Protein AF-A0A1Y1M2R7-F1 (afdb_monomer_lite)

Structure (mmCIF, N/CA/C/O backbone):
data_AF-A0A1Y1M2R7-F1
#
_entry.id   AF-A0A1Y1M2R7-F1
#
loop_
_atom_site.group_PDB
_atom_site.id
_atom_site.type_symbol
_atom_site.label_atom_id
_atom_site.label_alt_id
_atom_site.label_comp_id
_atom_site.label_asym_id
_atom_site.label_entity_id
_atom_site.label_seq_id
_atom_site.pdbx_PDB_ins_code
_atom_site.Cartn_x
_atom_site.Cartn_y
_atom_site.Cartn_z
_atom_site.occupancy
_atom_site.B_iso_or_equiv
_atom_site.auth_seq_id
_atom_site.auth_comp_id
_atom_site.auth_asym_id
_atom_site.auth_atom_id
_atom_site.pdbx_PDB_model_num
ATOM 1 N N . PRO A 1 1 ? 30.839 -2.757 9.873 1.00 37.31 1 PRO A N 1
ATOM 2 C CA . PRO A 1 1 ? 29.621 -3.384 10.440 1.00 37.31 1 PRO A CA 1
ATOM 3 C C . PRO A 1 1 ? 28.365 -2.919 9.684 1.00 37.31 1 PRO A C 1
ATOM 5 O O . PRO A 1 1 ? 27.878 -1.812 9.896 1.00 37.31 1 PRO A O 1
ATOM 8 N N . VAL A 1 2 ? 27.902 -3.741 8.740 1.00 35.38 2 VAL A N 1
ATOM 9 C CA . VAL A 1 2 ? 26.709 -3.490 7.916 1.00 35.38 2 VAL A CA 1
ATOM 10 C C . VAL A 1 2 ? 25.474 -3.783 8.769 1.00 35.38 2 VAL A C 1
ATOM 12 O O . VAL A 1 2 ? 25.338 -4.891 9.281 1.00 35.38 2 VAL A O 1
ATOM 15 N N . LYS A 1 3 ? 24.606 -2.785 8.984 1.00 36.66 3 LYS A N 1
ATOM 16 C CA . LYS A 1 3 ? 23.356 -2.976 9.729 1.00 36.66 3 LYS A CA 1
ATOM 17 C C . LYS A 1 3 ? 22.339 -3.686 8.839 1.00 36.66 3 LYS A C 1
ATOM 19 O O . LYS A 1 3 ? 21.939 -3.188 7.793 1.00 36.66 3 LYS A O 1
ATOM 24 N N . THR A 1 4 ? 21.997 -4.874 9.306 1.00 40.94 4 THR A N 1
ATOM 25 C CA . THR A 1 4 ? 21.053 -5.868 8.811 1.00 40.94 4 THR A CA 1
ATOM 26 C C . THR A 1 4 ? 19.686 -5.259 8.501 1.00 40.94 4 THR A C 1
ATOM 28 O O . THR A 1 4 ? 19.193 -4.418 9.253 1.00 40.94 4 THR A O 1
ATOM 31 N N . GLY A 1 5 ? 19.082 -5.696 7.392 1.00 35.56 5 GLY A N 1
ATOM 32 C CA . GLY A 1 5 ? 17.738 -5.302 6.975 1.00 35.56 5 GLY A CA 1
ATOM 33 C C . GLY A 1 5 ? 16.697 -5.548 8.066 1.00 35.56 5 GLY A C 1
ATOM 34 O O . GLY A 1 5 ? 16.829 -6.477 8.863 1.00 35.56 5 GLY A O 1
ATOM 35 N N . ALA A 1 6 ? 15.676 -4.691 8.100 1.00 33.91 6 ALA A N 1
ATOM 36 C CA . ALA A 1 6 ? 14.569 -4.788 9.039 1.00 33.91 6 ALA A CA 1
ATOM 37 C C . ALA A 1 6 ? 13.931 -6.184 8.961 1.00 33.91 6 ALA A C 1
ATOM 39 O O . ALA A 1 6 ? 13.243 -6.527 8.000 1.00 33.91 6 ALA A O 1
ATOM 40 N N . THR A 1 7 ? 14.176 -7.005 9.978 1.00 33.97 7 THR A N 1
ATOM 41 C CA . THR A 1 7 ? 13.476 -8.266 10.181 1.00 33.97 7 THR A CA 1
ATOM 42 C C . THR A 1 7 ? 12.056 -7.935 10.610 1.00 33.97 7 THR A C 1
ATOM 44 O O . THR A 1 7 ? 11.811 -7.525 11.743 1.00 33.97 7 THR A O 1
ATOM 47 N N . PHE A 1 8 ? 11.104 -8.089 9.689 1.00 36.81 8 PHE A N 1
ATOM 48 C CA . PHE A 1 8 ? 9.685 -8.045 10.021 1.00 36.81 8 PHE A CA 1
ATOM 49 C C . PHE A 1 8 ? 9.417 -9.094 11.104 1.00 36.81 8 PHE A C 1
ATOM 51 O O . PHE A 1 8 ? 9.568 -10.296 10.871 1.00 36.81 8 PHE A O 1
ATOM 58 N N . ALA A 1 9 ? 9.066 -8.642 12.310 1.00 39.78 9 ALA A N 1
ATOM 59 C CA . ALA A 1 9 ? 8.653 -9.530 13.383 1.00 39.78 9 ALA A CA 1
ATOM 60 C C . ALA A 1 9 ? 7.497 -10.399 12.870 1.00 39.78 9 ALA A C 1
ATOM 62 O O . ALA A 1 9 ? 6.530 -9.889 12.304 1.00 39.78 9 ALA A O 1
ATOM 63 N N . ARG A 1 10 ? 7.634 -11.722 13.016 1.00 41.28 10 ARG A N 1
ATOM 64 C CA . ARG A 1 10 ? 6.680 -12.732 12.541 1.00 41.28 10 ARG A CA 1
ATOM 65 C C . ARG A 1 10 ? 5.306 -12.422 13.150 1.00 41.28 10 ARG A C 1
ATOM 67 O O . ARG A 1 10 ? 5.077 -12.694 14.326 1.00 41.28 10 ARG A O 1
ATOM 74 N N . SER A 1 11 ? 4.434 -11.768 12.380 1.00 40.84 11 SER A N 1
ATOM 75 C CA . SER A 1 11 ? 3.177 -11.242 12.911 1.00 40.84 11 SER A CA 1
ATOM 76 C C . SER A 1 11 ? 2.285 -12.382 13.405 1.00 40.84 11 SER A C 1
ATOM 78 O O . SER A 1 11 ? 2.115 -13.403 12.733 1.00 40.84 11 SER A O 1
ATOM 80 N N . LYS A 1 12 ? 1.686 -12.197 14.587 1.00 42.06 12 LYS A N 1
ATOM 81 C CA . LYS A 1 12 ? 0.702 -13.121 15.181 1.00 42.06 12 LYS A CA 1
ATOM 82 C C . LYS A 1 12 ? -0.609 -13.191 14.380 1.00 42.06 12 LYS A C 1
ATOM 84 O O . LYS A 1 12 ? -1.509 -13.931 14.758 1.00 42.06 12 LYS A O 1
ATOM 89 N N . THR A 1 13 ? -0.708 -12.466 13.264 1.00 42.31 13 THR A N 1
ATOM 90 C CA . THR A 1 13 ? -1.740 -12.647 12.232 1.00 42.31 13 THR A CA 1
ATOM 91 C C . THR A 1 13 ? -1.501 -13.867 11.341 1.00 42.31 13 THR A C 1
ATOM 93 O O . THR A 1 13 ? -2.308 -14.146 10.457 1.00 42.31 13 THR A O 1
ATOM 96 N N . SER A 1 14 ? -0.434 -14.637 11.587 1.00 43.62 14 SER A N 1
ATOM 97 C CA . SER A 1 14 ? -0.308 -16.008 11.098 1.00 43.62 14 SER A CA 1
ATOM 98 C C . SER A 1 14 ? -1.543 -16.812 11.514 1.00 43.62 14 SER A C 1
ATOM 100 O O . SER A 1 14 ? -1.664 -17.215 12.670 1.00 43.62 14 SER A O 1
ATOM 102 N N . LEU A 1 15 ? -2.447 -17.051 10.562 1.00 45.09 15 LEU A N 1
ATOM 103 C CA . LEU A 1 15 ? -3.677 -17.833 10.735 1.00 45.09 15 LEU A CA 1
ATOM 104 C C . LEU A 1 15 ? -3.435 -19.196 11.410 1.00 45.09 15 LEU A C 1
ATOM 106 O O . LEU A 1 15 ? -4.308 -19.675 12.127 1.00 45.09 15 LEU A O 1
ATOM 110 N N . ASP A 1 16 ? -2.230 -19.756 11.258 1.00 42.91 16 ASP A N 1
ATOM 111 C CA . ASP A 1 16 ? -1.777 -20.990 11.911 1.00 42.91 16 ASP A CA 1
ATOM 112 C C . ASP A 1 16 ? -1.808 -20.934 13.458 1.00 42.91 16 ASP A C 1
ATOM 114 O O . ASP A 1 16 ? -1.710 -21.970 14.108 1.00 42.91 16 ASP A O 1
ATOM 118 N N . MET A 1 17 ? -1.933 -19.751 14.078 1.00 44.12 17 MET A N 1
ATOM 119 C CA . MET A 1 17 ? -1.880 -19.589 15.542 1.00 44.12 17 MET A CA 1
ATOM 120 C C . MET A 1 17 ? -3.237 -19.656 16.257 1.00 44.12 17 MET A C 1
ATOM 122 O O . MET A 1 17 ? -3.273 -19.586 17.486 1.00 44.12 17 MET A O 1
ATOM 126 N N . ARG A 1 18 ? -4.363 -19.794 15.543 1.00 50.75 18 ARG A N 1
ATOM 127 C CA . ARG A 1 18 ? -5.661 -20.031 16.199 1.00 50.75 18 ARG A CA 1
ATOM 128 C C . ARG A 1 18 ? -5.840 -21.521 16.488 1.00 50.75 18 ARG A C 1
ATOM 130 O O . ARG A 1 18 ? -5.720 -22.349 15.590 1.00 50.75 18 ARG A O 1
ATOM 137 N N . ALA A 1 19 ? -6.178 -21.860 17.732 1.00 41.22 19 ALA A N 1
ATOM 138 C CA . ALA A 1 19 ? -6.569 -23.218 18.098 1.00 41.22 19 ALA A CA 1
ATOM 139 C C . ALA A 1 19 ? -7.766 -23.655 17.226 1.00 41.22 19 ALA A C 1
ATOM 141 O O . ALA A 1 19 ? -8.821 -23.025 17.268 1.00 41.22 19 ALA A O 1
ATOM 142 N N . GLY A 1 20 ? -7.568 -24.678 16.386 1.00 52.12 20 GLY A N 1
ATOM 143 C CA . GLY A 1 20 ? -8.558 -25.152 15.407 1.00 52.12 20 GLY A CA 1
ATOM 144 C C . GLY A 1 20 ? -8.428 -24.578 13.986 1.00 52.12 20 GLY A C 1
ATOM 145 O O . GLY A 1 20 ? -9.278 -24.864 13.143 1.00 52.12 20 GLY A O 1
ATOM 146 N N . ALA A 1 21 ? -7.392 -23.786 13.686 1.00 53.47 21 ALA A N 1
ATOM 147 C CA . ALA A 1 21 ? -7.145 -23.298 12.332 1.00 53.47 21 ALA A CA 1
ATOM 148 C C . ALA A 1 21 ? -6.796 -24.454 11.378 1.00 53.47 21 ALA A C 1
ATOM 150 O O . ALA A 1 21 ? -5.899 -25.254 11.645 1.00 53.47 21 ALA A O 1
ATOM 151 N N . LYS A 1 22 ? -7.513 -24.541 10.250 1.00 57.44 22 LYS A N 1
ATOM 152 C CA . LYS A 1 22 ? -7.185 -25.471 9.159 1.00 57.44 22 LYS A CA 1
ATOM 153 C C . LYS A 1 22 ? -5.766 -25.170 8.667 1.00 57.44 22 LYS A C 1
ATOM 155 O O . LYS A 1 22 ? -5.457 -24.006 8.432 1.00 57.44 22 LYS A O 1
ATOM 160 N N . ILE A 1 23 ? -4.943 -26.207 8.494 1.00 63.50 23 ILE A N 1
ATOM 161 C CA . ILE A 1 23 ? -3.578 -26.093 7.956 1.00 63.50 23 ILE A CA 1
ATOM 162 C C . ILE A 1 23 ? -3.636 -25.324 6.635 1.00 63.50 23 ILE A C 1
ATOM 164 O O . ILE A 1 23 ? -4.306 -25.753 5.693 1.00 63.50 23 ILE A O 1
ATOM 168 N N . ILE A 1 24 ? -2.945 -24.189 6.565 1.00 65.12 24 ILE A N 1
ATOM 169 C CA . ILE A 1 24 ? -2.871 -23.406 5.337 1.00 65.12 24 ILE A CA 1
ATOM 170 C C . ILE A 1 24 ? -1.719 -23.947 4.514 1.00 65.12 24 ILE A C 1
ATOM 172 O O . ILE A 1 24 ? -0.554 -23.829 4.891 1.00 65.12 24 ILE A O 1
ATOM 176 N N . LEU A 1 25 ? -2.063 -24.551 3.380 1.00 68.56 25 LEU A N 1
ATOM 177 C CA . LEU A 1 25 ? -1.091 -24.977 2.383 1.00 68.56 25 LEU A CA 1
ATOM 178 C C . LEU A 1 25 ? -0.264 -23.763 1.945 1.00 68.56 25 LEU A C 1
ATOM 180 O O . LEU A 1 25 ? -0.807 -22.675 1.769 1.00 68.56 25 LEU A O 1
ATOM 184 N N . ARG A 1 26 ? 1.044 -23.936 1.767 1.00 74.31 26 ARG A N 1
ATOM 185 C CA . ARG A 1 26 ? 1.977 -22.886 1.333 1.00 74.31 26 ARG A CA 1
ATOM 186 C C . ARG A 1 26 ? 2.685 -23.329 0.055 1.00 74.31 26 ARG A C 1
ATOM 188 O O . ARG A 1 26 ? 2.841 -24.529 -0.158 1.00 74.31 26 ARG A O 1
ATOM 195 N N . ASN A 1 27 ? 3.078 -22.382 -0.792 1.00 73.81 27 ASN A N 1
ATOM 196 C CA . ASN A 1 27 ? 3.932 -22.657 -1.947 1.00 73.81 27 ASN A CA 1
ATOM 197 C C . ASN A 1 27 ? 5.405 -22.841 -1.513 1.00 73.81 27 ASN A C 1
ATOM 199 O O . ASN A 1 27 ? 5.729 -22.712 -0.331 1.00 73.81 27 ASN A O 1
ATOM 203 N N . GLU A 1 28 ? 6.294 -23.129 -2.467 1.00 73.75 28 GLU A N 1
ATOM 204 C CA . GLU A 1 28 ? 7.736 -23.324 -2.223 1.00 73.75 28 GLU A CA 1
ATOM 205 C C . GLU A 1 28 ? 8.416 -22.092 -1.597 1.00 73.75 28 GLU A C 1
ATOM 207 O O . GLU A 1 28 ? 9.341 -22.234 -0.801 1.00 73.75 28 GLU A O 1
ATOM 212 N N . ASP A 1 29 ? 7.888 -20.891 -1.852 1.00 65.00 29 ASP A N 1
ATOM 213 C CA . ASP A 1 29 ? 8.349 -19.630 -1.254 1.00 65.00 29 ASP A CA 1
ATOM 214 C C . ASP A 1 29 ? 7.793 -19.387 0.167 1.00 65.00 29 ASP A C 1
ATOM 216 O O . ASP A 1 29 ? 8.005 -18.331 0.766 1.00 65.00 29 ASP A O 1
ATOM 220 N N . GLY A 1 30 ? 7.022 -20.332 0.719 1.00 64.44 30 GLY A N 1
ATOM 221 C CA . GLY A 1 30 ? 6.378 -20.215 2.029 1.00 64.44 30 GLY A CA 1
ATOM 222 C C . GLY A 1 30 ? 5.146 -19.300 2.054 1.00 64.44 30 GLY A C 1
ATOM 223 O O . GLY A 1 30 ? 4.599 -19.035 3.134 1.00 64.44 30 GLY A O 1
ATOM 224 N N . VAL A 1 31 ? 4.677 -18.837 0.893 1.00 65.06 31 VAL A N 1
ATOM 225 C CA . VAL A 1 31 ? 3.486 -17.995 0.736 1.00 65.06 31 VAL A CA 1
ATOM 226 C C . VAL A 1 31 ? 2.229 -18.863 0.851 1.00 65.06 31 VAL A C 1
ATOM 228 O O . VAL A 1 31 ? 2.116 -19.877 0.164 1.00 65.06 31 VAL A O 1
ATOM 231 N N . PRO A 1 32 ? 1.260 -18.504 1.708 1.00 70.25 32 PRO A N 1
ATOM 232 C CA . PRO A 1 32 ? 0.049 -19.295 1.891 1.00 70.25 32 PRO A CA 1
ATOM 233 C C . PRO A 1 32 ? -0.859 -19.274 0.652 1.00 70.25 32 PRO A C 1
ATOM 235 O O . PRO A 1 32 ? -1.162 -18.213 0.102 1.00 70.25 32 PRO A O 1
ATOM 238 N N . PHE A 1 33 ? -1.365 -20.444 0.264 1.00 73.25 33 PHE A N 1
ATOM 239 C CA . PHE A 1 33 ? -2.472 -20.595 -0.672 1.00 73.25 33 PHE A CA 1
ATOM 240 C C . PHE A 1 33 ? -3.760 -20.132 0.006 1.00 73.25 33 PHE A C 1
ATOM 242 O O . PHE A 1 33 ? -4.410 -20.870 0.744 1.00 73.25 33 PHE A O 1
ATOM 249 N N . VAL A 1 34 ? -4.116 -18.875 -0.245 1.00 74.44 34 VAL A N 1
ATOM 250 C CA . VAL A 1 34 ? -5.357 -18.264 0.234 1.00 74.44 34 VAL A CA 1
ATOM 251 C C . VAL A 1 34 ? -6.306 -18.022 -0.929 1.00 74.44 34 VAL A C 1
ATOM 253 O O . VAL A 1 34 ? -5.945 -17.397 -1.932 1.00 74.44 34 VAL A O 1
ATOM 256 N N . SER A 1 35 ? -7.544 -18.489 -0.781 1.00 74.62 35 SER A N 1
ATOM 257 C CA . SER A 1 35 ? -8.634 -18.104 -1.677 1.00 74.62 35 SER A CA 1
ATOM 258 C C . SER A 1 35 ? -8.877 -16.585 -1.617 1.00 74.62 35 SER A C 1
ATOM 260 O O . SER A 1 35 ? -8.508 -15.937 -0.630 1.00 74.62 35 SER A O 1
ATOM 262 N N . PRO A 1 36 ? -9.526 -15.986 -2.635 1.00 72.12 36 PRO A N 1
ATOM 263 C CA . PRO A 1 36 ? -9.879 -14.566 -2.607 1.00 72.12 36 PRO A CA 1
ATOM 264 C C . PRO A 1 36 ? -10.669 -14.152 -1.355 1.00 72.12 36 PRO A C 1
ATOM 266 O O . PRO A 1 36 ? -10.395 -13.100 -0.784 1.00 72.12 36 PRO A O 1
ATOM 269 N N . VAL A 1 37 ? -11.589 -15.004 -0.888 1.00 75.75 37 VAL A N 1
ATOM 270 C CA . VAL A 1 37 ? -12.401 -14.755 0.317 1.00 75.75 37 VAL A CA 1
ATOM 271 C C . VAL A 1 37 ? -11.535 -14.765 1.578 1.00 75.75 37 VAL A C 1
ATOM 273 O O . VAL A 1 37 ? -11.568 -13.814 2.351 1.00 75.75 37 VAL A O 1
ATOM 276 N N . GLN A 1 38 ? -10.682 -15.777 1.750 1.00 78.19 38 GLN A N 1
ATOM 277 C CA . GLN A 1 38 ? -9.762 -15.837 2.894 1.00 78.19 38 GLN A CA 1
ATOM 278 C C . GLN A 1 38 ? -8.805 -14.640 2.915 1.00 78.19 38 GLN A C 1
ATOM 280 O O . GLN A 1 38 ? -8.513 -14.093 3.973 1.00 78.19 38 GLN A O 1
ATOM 285 N N . ARG A 1 39 ? -8.332 -14.196 1.744 1.00 76.69 39 ARG A N 1
ATOM 286 C CA . ARG A 1 39 ? -7.487 -13.001 1.629 1.00 76.69 39 ARG A CA 1
ATOM 287 C C . ARG A 1 39 ? -8.206 -11.753 2.139 1.00 76.69 39 ARG A C 1
ATOM 289 O O . ARG A 1 39 ? -7.592 -10.954 2.838 1.00 76.69 39 ARG A O 1
ATOM 296 N N . TYR A 1 40 ? -9.485 -11.601 1.806 1.00 76.44 40 TYR A N 1
ATOM 297 C CA . TYR A 1 40 ? -10.310 -10.501 2.296 1.00 76.44 40 TYR A CA 1
ATOM 298 C C . TYR A 1 40 ? -10.467 -10.541 3.825 1.00 76.44 40 TYR A C 1
ATOM 300 O O . TYR A 1 40 ? -10.220 -9.539 4.493 1.00 76.44 40 TYR A O 1
ATOM 308 N N . GLU A 1 41 ? -10.787 -11.705 4.392 1.00 80.25 41 GLU A N 1
ATOM 309 C CA . GLU A 1 41 ? -10.912 -11.884 5.846 1.00 80.25 41 GLU A CA 1
ATOM 310 C C . GLU A 1 41 ? -9.606 -11.555 6.588 1.00 80.25 41 GLU A C 1
ATOM 312 O O . GLU A 1 41 ? -9.616 -10.843 7.592 1.00 80.25 41 GLU A O 1
ATOM 317 N N . ILE A 1 42 ? -8.460 -12.009 6.067 1.00 80.06 42 ILE A N 1
ATOM 318 C CA . ILE A 1 42 ? -7.135 -11.691 6.622 1.00 80.06 42 ILE A CA 1
ATOM 319 C C . ILE A 1 42 ? -6.869 -10.185 6.576 1.00 80.06 42 ILE A C 1
ATOM 321 O O . ILE A 1 42 ? -6.367 -9.624 7.549 1.00 80.06 42 ILE A O 1
ATOM 325 N N . SER A 1 43 ? -7.207 -9.521 5.468 1.00 82.25 43 SER A N 1
ATOM 326 C CA . SER A 1 43 ? -7.061 -8.069 5.336 1.00 82.25 43 SER A CA 1
ATOM 327 C C . SER A 1 43 ? -7.865 -7.313 6.394 1.00 82.25 43 SER A C 1
ATOM 329 O O . SER A 1 43 ? -7.348 -6.356 6.965 1.00 82.25 43 SER A O 1
ATOM 331 N N . LEU A 1 44 ? -9.091 -7.750 6.703 1.00 83.50 44 LEU A N 1
ATOM 332 C CA . LEU A 1 44 ? -9.896 -7.140 7.768 1.00 83.50 44 LEU A CA 1
ATOM 333 C C . LEU A 1 44 ? -9.245 -7.309 9.146 1.00 83.50 44 LEU A C 1
ATOM 335 O O . LEU A 1 44 ? -9.151 -6.342 9.899 1.00 83.50 44 LEU A O 1
ATOM 339 N N . LEU A 1 45 ? -8.739 -8.507 9.452 1.00 84.81 45 LEU A N 1
ATOM 340 C CA . LEU A 1 45 ? -8.028 -8.771 10.708 1.00 84.81 45 LEU A CA 1
ATOM 341 C C . LEU A 1 45 ? -6.738 -7.946 10.827 1.00 84.81 45 LEU A C 1
ATOM 343 O O . LEU A 1 45 ? -6.413 -7.461 11.907 1.00 84.81 45 LEU A O 1
ATOM 347 N N . LEU A 1 46 ? -6.012 -7.757 9.721 1.00 84.44 46 LEU A N 1
ATOM 348 C CA . LEU A 1 46 ? -4.837 -6.883 9.672 1.00 84.44 46 LEU A CA 1
ATOM 349 C C . LEU A 1 46 ? -5.214 -5.423 9.940 1.00 84.44 46 LEU A C 1
ATOM 351 O O . LEU A 1 46 ? -4.543 -4.764 10.728 1.00 84.44 46 LEU A O 1
ATOM 355 N N . MET A 1 47 ? -6.288 -4.920 9.324 1.00 86.12 47 MET A N 1
ATOM 356 C CA . MET A 1 47 ? -6.772 -3.559 9.578 1.00 86.12 47 MET A CA 1
ATOM 357 C C . MET A 1 47 ? -7.170 -3.371 11.047 1.00 86.12 47 MET A C 1
ATOM 359 O O . MET A 1 47 ? -6.800 -2.368 11.652 1.00 86.12 47 MET A O 1
ATOM 363 N N . GLU A 1 48 ? -7.867 -4.340 11.646 1.00 86.12 48 GLU A N 1
ATOM 364 C CA . GLU A 1 48 ? -8.204 -4.321 13.073 1.00 86.12 48 GLU A CA 1
ATOM 365 C C . GLU A 1 48 ? -6.948 -4.269 13.960 1.00 86.12 48 GLU A C 1
ATOM 367 O O . GLU A 1 48 ? -6.873 -3.450 14.880 1.00 86.12 48 GLU A O 1
ATOM 372 N N . ASP A 1 49 ? -5.949 -5.110 13.675 1.00 86.69 49 ASP A N 1
ATOM 373 C CA . ASP A 1 49 ? -4.696 -5.153 14.436 1.00 86.69 49 ASP A CA 1
ATOM 374 C C . ASP A 1 49 ? -3.934 -3.827 14.331 1.00 86.69 49 ASP A C 1
ATOM 376 O O . ASP A 1 49 ? -3.479 -3.297 15.339 1.00 86.69 49 ASP A O 1
ATOM 380 N N . ILE A 1 50 ? -3.894 -3.217 13.146 1.00 87.69 50 ILE A N 1
ATOM 381 C CA . ILE A 1 5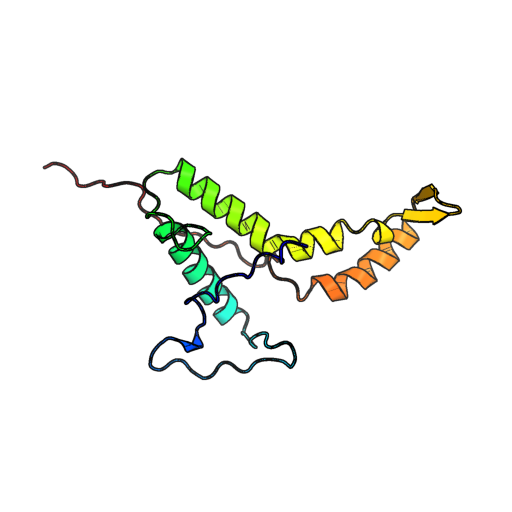0 ? -3.251 -1.915 12.915 1.00 87.69 50 ILE A CA 1
ATOM 382 C C . ILE A 1 50 ? -3.956 -0.785 13.668 1.00 87.69 50 ILE A C 1
ATOM 384 O O . ILE A 1 50 ? -3.308 0.144 14.156 1.00 87.69 50 ILE A O 1
ATOM 388 N N . LEU A 1 51 ? -5.280 -0.842 13.794 1.00 86.62 51 LEU A N 1
ATOM 389 C CA . LEU A 1 51 ? -6.030 0.145 14.571 1.00 86.62 51 LEU A CA 1
ATOM 390 C C . LEU A 1 51 ? -5.826 -0.044 16.086 1.00 86.62 51 LEU A C 1
ATOM 392 O O . LEU A 1 51 ? -5.807 0.937 16.831 1.00 86.62 51 LEU A O 1
ATOM 396 N N . LYS A 1 52 ? -5.621 -1.286 16.545 1.00 84.94 52 LYS A N 1
ATOM 397 C CA . LYS A 1 52 ? -5.416 -1.623 17.965 1.00 84.94 52 LYS A CA 1
ATOM 398 C C . LYS A 1 52 ? -3.967 -1.531 18.445 1.00 84.94 52 LYS A C 1
ATOM 400 O O . LYS A 1 52 ? -3.758 -1.274 19.625 1.00 84.94 52 LYS A O 1
ATOM 405 N N . ARG A 1 53 ? -2.994 -1.793 17.574 1.00 84.56 53 ARG A N 1
ATOM 406 C CA . ARG A 1 53 ? -1.570 -1.966 17.921 1.00 84.56 53 ARG A CA 1
ATOM 407 C C . ARG A 1 53 ? -0.612 -1.187 17.020 1.00 84.56 53 ARG A C 1
ATOM 409 O O . ARG A 1 53 ? 0.605 -1.319 17.151 1.00 84.56 53 ARG A O 1
ATOM 416 N N . GLY A 1 54 ? -1.146 -0.409 16.078 1.00 81.31 54 GLY A N 1
ATOM 417 C CA . GLY A 1 54 ? -0.354 0.279 15.065 1.00 81.31 54 GLY A CA 1
ATOM 418 C C . GLY A 1 54 ? 0.374 -0.667 14.112 1.00 81.31 54 GLY A C 1
ATOM 419 O O . GLY A 1 54 ? 0.193 -1.882 14.129 1.00 81.31 54 GLY A O 1
ATOM 420 N N . ILE A 1 55 ? 1.208 -0.097 13.244 1.00 79.94 55 ILE A N 1
ATOM 421 C CA . ILE A 1 55 ? 1.917 -0.857 12.196 1.00 79.94 55 ILE A CA 1
ATOM 422 C C . ILE A 1 55 ? 3.111 -1.624 12.771 1.00 79.94 55 ILE A C 1
ATOM 424 O O . ILE A 1 55 ? 3.470 -2.684 12.263 1.00 79.94 55 ILE A O 1
ATOM 428 N N . SER A 1 56 ? 3.717 -1.104 13.841 1.00 80.56 56 SER A N 1
ATOM 429 C CA . SER A 1 56 ? 4.821 -1.755 14.555 1.00 80.56 56 SER A CA 1
ATOM 430 C C . SER A 1 56 ? 4.364 -2.986 15.353 1.00 80.56 56 SER A C 1
ATOM 432 O O . SER A 1 56 ? 5.190 -3.811 15.745 1.00 80.56 56 SER A O 1
ATOM 434 N N . GLY A 1 57 ? 3.058 -3.098 15.627 1.00 79.81 57 GLY A N 1
ATOM 435 C CA . GLY A 1 57 ? 2.480 -4.081 16.542 1.00 79.81 57 GLY A CA 1
ATOM 436 C C . GLY A 1 57 ? 2.747 -3.790 18.025 1.00 79.81 57 GLY A C 1
ATOM 437 O O . GLY A 1 57 ? 2.370 -4.601 18.872 1.00 79.81 57 GLY A O 1
ATOM 438 N N . GLN A 1 58 ? 3.402 -2.669 18.344 1.00 79.25 58 GLN A N 1
ATOM 439 C CA . GLN A 1 58 ? 3.744 -2.240 19.706 1.00 79.25 58 GLN A CA 1
ATOM 440 C C . GLN A 1 58 ? 3.122 -0.892 20.084 1.00 79.25 58 GLN A C 1
ATOM 442 O O . GLN A 1 58 ? 3.314 -0.423 21.206 1.00 79.25 58 GLN A O 1
ATOM 447 N N . ASP A 1 59 ? 2.390 -0.261 19.169 1.00 80.88 59 ASP A N 1
ATOM 448 C CA . ASP A 1 59 ? 1.770 1.025 19.442 1.00 80.88 59 ASP A CA 1
ATOM 449 C C . ASP A 1 59 ? 0.529 0.831 20.327 1.00 80.88 59 ASP A C 1
ATOM 451 O O . ASP A 1 59 ? -0.095 -0.233 20.364 1.00 80.88 59 ASP A O 1
ATOM 455 N N . LEU A 1 60 ? 0.148 1.888 21.041 1.00 82.31 60 LEU A N 1
ATOM 456 C CA . LEU A 1 60 ? -1.122 1.921 21.757 1.00 82.31 60 LEU A CA 1
ATOM 457 C C . LEU A 1 60 ? -2.296 1.957 20.773 1.00 82.31 60 LEU A C 1
ATOM 459 O O . LEU A 1 60 ? -2.168 2.412 19.631 1.00 82.31 60 LEU A O 1
ATOM 463 N N . GLN A 1 61 ? -3.463 1.530 21.258 1.00 82.81 61 GLN A N 1
ATOM 464 C CA . GLN A 1 61 ? -4.708 1.626 20.510 1.00 82.81 61 GLN A CA 1
ATOM 465 C C . GLN A 1 61 ? -4.927 3.049 20.000 1.00 82.81 61 GLN A C 1
ATOM 467 O O . GLN A 1 61 ? -4.728 4.034 20.714 1.00 82.81 61 GLN A O 1
ATOM 472 N N . CYS A 1 62 ? -5.381 3.155 18.756 1.00 82.88 62 CYS A N 1
ATOM 473 C CA . CYS A 1 62 ? -5.642 4.440 18.152 1.00 82.88 62 CYS A CA 1
ATOM 474 C C . CYS A 1 62 ? -6.828 5.141 18.833 1.00 82.88 62 CYS A C 1
ATOM 476 O O . CYS A 1 62 ? -7.960 4.662 18.769 1.00 82.88 62 CYS A O 1
ATOM 478 N N . THR A 1 63 ? -6.580 6.296 19.452 1.00 84.44 63 THR A N 1
ATOM 479 C CA . THR A 1 63 ? -7.594 7.091 20.169 1.00 84.44 63 THR A CA 1
ATOM 480 C C . THR A 1 63 ? -8.018 8.361 19.436 1.00 84.44 63 THR A C 1
ATOM 482 O O . THR A 1 63 ? -8.960 9.017 19.868 1.00 84.44 63 THR A O 1
ATOM 485 N N . THR A 1 64 ? -7.361 8.718 18.325 1.00 87.00 64 THR A N 1
ATOM 486 C CA . THR A 1 64 ? -7.694 9.908 17.520 1.00 87.00 64 THR A CA 1
ATOM 487 C C . THR A 1 64 ? -7.928 9.549 16.055 1.00 87.00 64 THR A C 1
ATOM 489 O O . THR A 1 64 ? -7.330 8.612 15.527 1.00 87.00 64 THR A O 1
ATOM 492 N N . ALA A 1 65 ? -8.796 10.304 15.376 1.00 86.62 65 ALA A N 1
ATOM 493 C CA . ALA A 1 65 ? -9.169 10.011 13.993 1.00 86.62 65 ALA A CA 1
ATOM 494 C C . ALA A 1 65 ? -7.980 10.255 13.061 1.00 86.62 65 ALA A C 1
ATOM 496 O O . ALA A 1 65 ? -7.732 9.482 12.141 1.00 86.62 65 ALA A O 1
ATOM 497 N N . LYS A 1 66 ? -7.177 11.280 13.376 1.00 88.38 66 LYS A N 1
ATOM 498 C CA . LYS A 1 66 ? -5.914 11.572 12.697 1.00 88.38 66 LYS A CA 1
ATOM 499 C C . LYS A 1 66 ? -4.989 10.355 12.691 1.00 88.38 66 LYS A C 1
ATOM 501 O O . LYS A 1 66 ? -4.566 9.929 11.621 1.00 88.38 66 LYS A O 1
ATOM 506 N N . LYS A 1 67 ? -4.720 9.766 13.861 1.00 86.19 67 LYS A N 1
ATOM 507 C CA . LYS A 1 67 ? -3.820 8.613 13.961 1.00 86.19 67 LYS A CA 1
ATOM 508 C C . LYS A 1 67 ? -4.389 7.378 13.249 1.00 86.19 67 LYS A C 1
ATOM 510 O O . LYS A 1 67 ? -3.626 6.610 12.669 1.00 86.19 67 LYS A O 1
ATOM 515 N N . ALA A 1 68 ? -5.716 7.228 13.215 1.00 87.25 68 ALA A N 1
ATOM 516 C CA . ALA A 1 68 ? -6.369 6.134 12.499 1.00 87.25 68 ALA A CA 1
ATOM 517 C C . ALA A 1 68 ? -6.128 6.271 10.990 1.00 87.25 68 ALA A C 1
ATOM 519 O O . ALA A 1 68 ? -5.675 5.323 10.350 1.00 87.25 68 ALA A O 1
ATOM 520 N N . CYS A 1 69 ? -6.333 7.471 10.440 1.00 87.94 69 CYS A N 1
ATOM 521 C CA . CYS A 1 69 ? -6.037 7.772 9.042 1.00 87.94 69 CYS A CA 1
ATOM 522 C C . CYS A 1 69 ? -4.551 7.575 8.712 1.00 87.94 69 CYS A C 1
ATOM 524 O O . CYS A 1 69 ? -4.233 6.927 7.720 1.00 87.94 69 CYS A O 1
ATOM 526 N N . GLU A 1 70 ? -3.636 8.076 9.547 1.00 88.25 70 GLU A N 1
ATOM 527 C CA . GLU A 1 70 ? -2.187 7.911 9.350 1.00 88.25 70 GLU A CA 1
ATOM 528 C C . GLU A 1 70 ? -1.775 6.434 9.297 1.00 88.25 70 GLU A C 1
ATOM 530 O O . GLU A 1 70 ? -1.002 6.038 8.420 1.00 88.25 70 GLU A O 1
ATOM 535 N N . ASN A 1 71 ? -2.320 5.610 10.198 1.00 87.38 71 ASN A N 1
ATOM 536 C CA . ASN A 1 71 ? -2.050 4.176 10.239 1.00 87.38 71 ASN A CA 1
ATOM 537 C C . ASN A 1 71 ? -2.623 3.459 9.004 1.00 87.38 71 ASN A C 1
ATOM 539 O O . ASN A 1 71 ? -1.931 2.645 8.398 1.00 87.38 71 ASN A O 1
ATOM 543 N N . LEU A 1 72 ? -3.851 3.776 8.583 1.00 86.38 72 LEU A N 1
ATOM 544 C CA . LEU A 1 72 ? -4.462 3.169 7.393 1.00 86.38 72 LEU A CA 1
ATOM 545 C C . LEU A 1 72 ? -3.736 3.564 6.098 1.00 86.38 72 LEU A C 1
ATOM 547 O O . LEU A 1 72 ? -3.495 2.710 5.245 1.00 86.38 72 LEU A O 1
ATOM 551 N N . VAL A 1 73 ? -3.331 4.831 5.963 1.00 87.81 73 VAL A N 1
ATOM 552 C CA . VAL A 1 73 ? -2.534 5.306 4.820 1.00 87.81 73 VAL A CA 1
ATOM 553 C C . VAL A 1 73 ? -1.182 4.600 4.793 1.00 87.81 73 VAL A C 1
ATOM 555 O O . VAL A 1 73 ? -0.791 4.042 3.768 1.00 87.81 73 VAL A O 1
ATOM 558 N N . SER A 1 74 ? -0.485 4.562 5.926 1.00 87.12 74 SER A N 1
ATOM 559 C CA . SER A 1 74 ? 0.827 3.919 6.029 1.00 87.12 74 SER A CA 1
ATOM 560 C C . SER A 1 74 ? 0.746 2.412 5.748 1.00 87.12 74 SER A C 1
ATOM 562 O O . SER A 1 74 ? 1.611 1.859 5.065 1.00 87.12 74 SER A O 1
ATOM 564 N N . PHE A 1 75 ? -0.329 1.748 6.183 1.00 85.19 75 PHE A N 1
ATOM 565 C CA . PHE A 1 75 ? -0.611 0.360 5.826 1.00 85.19 75 PHE A CA 1
ATOM 566 C C . PHE A 1 75 ? -0.803 0.178 4.319 1.00 85.19 75 PHE A C 1
ATOM 568 O O . PHE A 1 75 ? -0.145 -0.676 3.726 1.00 85.19 75 PHE A O 1
ATOM 575 N N . ALA A 1 76 ? -1.640 1.005 3.683 1.00 84.88 76 ALA A N 1
ATOM 576 C CA . ALA A 1 76 ? -1.876 0.956 2.240 1.00 84.88 76 ALA A CA 1
ATOM 577 C C . ALA A 1 76 ? -0.574 1.146 1.436 1.00 84.88 76 ALA A C 1
ATOM 579 O O . ALA A 1 76 ? -0.317 0.422 0.468 1.00 84.88 76 ALA A O 1
ATOM 580 N N . PHE A 1 77 ? 0.292 2.068 1.867 1.00 84.81 77 PHE A N 1
ATOM 581 C CA . PHE A 1 77 ? 1.622 2.256 1.283 1.00 84.81 77 PHE A CA 1
ATOM 582 C C . PHE A 1 77 ? 2.518 1.026 1.455 1.00 84.81 77 PHE A C 1
ATOM 584 O O . PHE A 1 77 ? 3.217 0.651 0.510 1.00 84.81 77 PHE A O 1
ATOM 591 N N . SER A 1 78 ? 2.484 0.388 2.627 1.00 84.06 78 SER A N 1
ATOM 592 C CA . SER A 1 78 ? 3.269 -0.811 2.927 1.00 84.06 78 SER A CA 1
ATOM 593 C C . SER A 1 78 ? 2.854 -1.996 2.048 1.00 84.06 78 SER A C 1
ATOM 595 O O . SER A 1 78 ? 3.688 -2.548 1.328 1.00 84.06 78 SER A O 1
ATOM 597 N N . ILE A 1 79 ? 1.558 -2.330 2.003 1.00 80.31 79 ILE A N 1
ATOM 598 C CA . ILE A 1 79 ? 1.064 -3.488 1.237 1.00 80.31 79 ILE A CA 1
ATOM 599 C C . ILE A 1 79 ? 1.178 -3.309 -0.282 1.00 80.31 79 ILE A C 1
ATOM 601 O O . ILE A 1 79 ? 1.214 -4.299 -1.008 1.00 80.31 79 ILE A O 1
ATOM 605 N N . SER A 1 80 ? 1.235 -2.064 -0.771 1.00 82.75 80 SER A N 1
ATOM 606 C CA . SER A 1 80 ? 1.412 -1.741 -2.194 1.00 82.75 80 SER A CA 1
ATOM 607 C C . SER A 1 80 ? 2.876 -1.560 -2.607 1.00 82.75 80 SER A C 1
ATOM 609 O O . SER A 1 80 ? 3.147 -1.402 -3.796 1.00 82.75 80 SER A O 1
ATOM 611 N N . SER A 1 81 ? 3.827 -1.591 -1.665 1.00 85.00 81 SER A N 1
ATOM 612 C CA . SER A 1 81 ? 5.229 -1.229 -1.910 1.00 85.00 81 SER A CA 1
ATOM 613 C C . SER A 1 81 ? 5.884 -2.050 -3.021 1.00 85.00 81 SER A C 1
ATOM 615 O O . SER A 1 81 ? 6.402 -1.482 -3.979 1.00 85.00 81 SER A O 1
ATOM 617 N N . ALA A 1 82 ? 5.776 -3.381 -2.963 1.00 83.00 82 ALA A N 1
ATOM 618 C CA . ALA A 1 82 ? 6.344 -4.256 -3.991 1.00 83.00 82 ALA A CA 1
ATOM 619 C C . ALA A 1 82 ? 5.748 -3.981 -5.384 1.00 83.00 82 ALA A C 1
ATOM 621 O O . ALA A 1 82 ? 6.448 -4.013 -6.397 1.00 83.00 82 ALA A O 1
ATOM 622 N N . LYS A 1 83 ? 4.446 -3.671 -5.437 1.00 81.31 83 LYS A N 1
ATOM 623 C CA . LYS A 1 83 ? 3.738 -3.365 -6.683 1.00 81.31 83 LYS A CA 1
ATOM 624 C C . LYS A 1 83 ? 4.184 -2.035 -7.276 1.00 81.31 83 LYS A C 1
ATOM 626 O O . LYS A 1 83 ? 4.477 -1.989 -8.466 1.00 81.31 83 LYS A O 1
ATOM 631 N N . ARG A 1 84 ? 4.278 -0.992 -6.446 1.00 85.62 84 ARG A N 1
ATOM 632 C CA . ARG A 1 84 ? 4.819 0.318 -6.830 1.00 85.62 84 ARG A CA 1
ATOM 633 C C . ARG A 1 84 ? 6.247 0.187 -7.340 1.00 85.62 84 ARG A C 1
ATOM 635 O O . ARG A 1 84 ? 6.486 0.541 -8.481 1.00 85.62 84 ARG A O 1
ATOM 642 N N . HIS A 1 85 ? 7.127 -0.479 -6.590 1.00 86.31 85 HIS A N 1
ATOM 643 C CA . HIS A 1 85 ? 8.508 -0.737 -7.015 1.00 86.31 85 HIS A CA 1
ATOM 644 C C . HIS A 1 85 ? 8.592 -1.446 -8.376 1.00 86.31 85 HIS A C 1
ATOM 646 O O . HIS A 1 85 ? 9.456 -1.137 -9.183 1.00 86.31 85 HIS A O 1
ATOM 652 N N . THR A 1 86 ? 7.690 -2.393 -8.654 1.00 84.31 86 THR A N 1
ATOM 653 C CA . THR A 1 86 ? 7.666 -3.084 -9.953 1.00 84.31 86 THR A CA 1
ATOM 654 C C . THR A 1 86 ? 7.154 -2.186 -11.083 1.00 84.31 86 THR A C 1
ATOM 656 O O . THR A 1 86 ? 7.631 -2.292 -12.203 1.00 84.31 86 THR A O 1
ATOM 659 N N . LEU A 1 87 ? 6.161 -1.329 -10.827 1.00 84.25 87 LEU A N 1
ATOM 660 C CA . LEU A 1 87 ? 5.554 -0.455 -11.844 1.00 84.25 87 LEU A CA 1
ATOM 661 C C . LEU A 1 87 ? 6.344 0.837 -12.093 1.00 84.25 87 LEU A C 1
ATOM 663 O O . LEU A 1 87 ? 6.205 1.435 -13.161 1.00 84.25 87 LEU A O 1
ATOM 667 N N . GLU A 1 88 ? 7.133 1.255 -11.109 1.00 86.50 88 GLU A N 1
ATOM 668 C CA . GLU A 1 88 ? 8.029 2.417 -11.119 1.00 86.50 88 GLU A CA 1
ATOM 669 C C . GLU A 1 88 ? 9.452 2.038 -11.573 1.00 86.50 88 GLU A C 1
ATOM 671 O O . GLU A 1 88 ? 10.333 2.894 -11.605 1.00 86.50 88 GLU A O 1
ATOM 676 N N . ASP A 1 89 ? 9.676 0.772 -11.942 1.00 88.38 89 ASP A N 1
ATOM 677 C CA . ASP A 1 89 ? 10.955 0.271 -12.442 1.00 88.38 89 ASP A CA 1
ATOM 678 C C . ASP A 1 89 ? 11.376 1.029 -13.713 1.00 88.38 89 ASP A C 1
ATOM 680 O O . ASP A 1 89 ? 10.659 1.045 -14.721 1.00 88.38 89 ASP A O 1
ATOM 684 N N . ALA A 1 90 ? 12.543 1.675 -13.654 1.00 88.06 90 ALA A N 1
ATOM 685 C CA . ALA A 1 90 ? 13.065 2.505 -14.731 1.00 88.06 90 ALA A CA 1
ATOM 686 C C . ALA A 1 90 ? 13.294 1.701 -16.019 1.00 88.06 90 ALA A C 1
ATOM 688 O O . ALA A 1 90 ? 13.073 2.237 -17.107 1.00 88.06 90 ALA A O 1
ATOM 689 N N . ASP A 1 91 ? 13.617 0.411 -15.911 1.00 88.00 91 ASP A N 1
ATOM 690 C CA . ASP A 1 91 ? 13.846 -0.472 -17.060 1.00 88.00 91 ASP A CA 1
ATOM 691 C C . ASP A 1 91 ? 12.566 -0.693 -17.888 1.00 88.00 91 ASP A C 1
ATOM 693 O O . ASP A 1 91 ? 12.615 -1.091 -19.056 1.00 88.00 91 ASP A O 1
ATOM 697 N N . LEU A 1 92 ? 11.385 -0.400 -17.326 1.00 87.88 92 LEU A N 1
ATOM 698 C CA . LEU A 1 92 ? 10.123 -0.429 -18.070 1.00 87.88 92 LEU A CA 1
ATOM 699 C C . LEU A 1 92 ? 9.962 0.755 -19.030 1.00 87.88 92 LEU A C 1
ATOM 701 O O . LEU A 1 92 ? 9.168 0.660 -19.974 1.00 87.88 92 LEU A O 1
ATOM 705 N N . TYR A 1 93 ? 10.671 1.858 -18.787 1.00 91.06 93 TYR A N 1
ATOM 706 C CA . TYR A 1 93 ? 10.469 3.133 -19.479 1.00 91.06 93 TYR A CA 1
ATOM 707 C C . TYR A 1 93 ? 11.716 3.643 -20.200 1.00 91.06 93 TYR A C 1
ATOM 709 O O . TYR A 1 93 ? 11.575 4.419 -21.147 1.00 91.06 93 TYR A O 1
ATOM 717 N N . PHE A 1 94 ? 12.903 3.202 -19.791 1.00 94.44 94 PHE A N 1
ATOM 718 C CA . PHE A 1 94 ? 14.183 3.707 -20.268 1.00 94.44 94 PHE A CA 1
ATOM 719 C C . PHE A 1 94 ? 15.141 2.562 -20.607 1.00 94.44 94 PHE A C 1
ATOM 721 O O . PHE A 1 94 ? 15.078 1.487 -20.015 1.00 94.44 94 PHE A O 1
ATOM 728 N N . ASP A 1 95 ? 16.040 2.824 -21.549 1.00 94.44 95 ASP A N 1
ATOM 729 C CA . ASP A 1 95 ? 17.233 2.026 -21.809 1.00 94.44 95 ASP A CA 1
ATOM 730 C C . ASP A 1 95 ? 18.474 2.802 -21.382 1.00 94.44 95 ASP A C 1
ATOM 732 O O . ASP A 1 95 ? 18.536 4.027 -21.502 1.00 94.44 95 ASP A O 1
ATOM 736 N N . ASN A 1 96 ? 19.489 2.080 -20.917 1.00 92.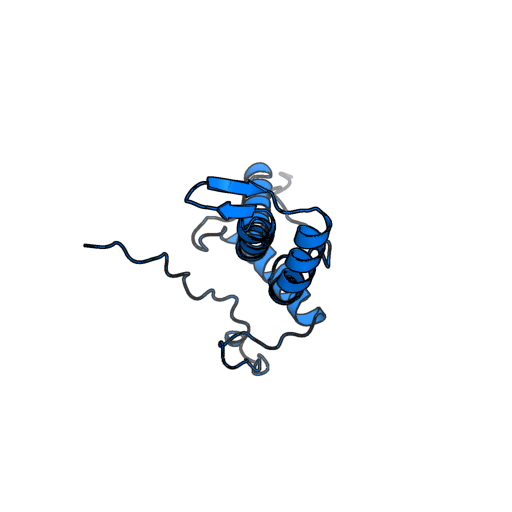50 96 ASN A N 1
ATOM 737 C CA . ASN A 1 96 ? 20.795 2.659 -20.650 1.00 92.50 96 ASN A CA 1
ATOM 738 C C . ASN A 1 96 ? 21.662 2.563 -21.912 1.00 92.50 96 ASN A C 1
ATOM 740 O O . ASN A 1 96 ? 22.161 1.491 -22.257 1.00 92.50 96 ASN A O 1
ATOM 744 N N . VAL A 1 97 ? 21.835 3.687 -22.607 1.00 92.25 97 VAL A N 1
ATOM 745 C CA . VAL A 1 97 ? 22.688 3.795 -23.794 1.00 92.25 97 VAL A CA 1
ATOM 746 C C . VAL A 1 97 ? 23.918 4.609 -23.414 1.00 92.25 97 VAL A C 1
ATOM 748 O O . VAL A 1 97 ? 23.835 5.817 -23.203 1.00 92.25 97 VAL A O 1
ATOM 751 N N . ASN A 1 98 ? 25.072 3.945 -23.312 1.00 92.19 98 ASN A N 1
ATOM 752 C CA . ASN A 1 98 ? 26.356 4.566 -22.961 1.00 92.19 98 ASN A CA 1
ATOM 753 C C . ASN A 1 98 ? 26.336 5.355 -21.634 1.00 92.19 98 ASN A C 1
ATOM 755 O O . ASN A 1 98 ? 26.959 6.409 -21.524 1.00 92.19 98 ASN A O 1
ATOM 759 N N . GLY A 1 99 ? 25.612 4.866 -20.623 1.00 90.56 99 GLY A N 1
ATOM 760 C CA . GLY A 1 99 ? 25.490 5.530 -19.322 1.00 90.56 99 GLY A CA 1
ATOM 761 C C . GLY A 1 99 ? 24.398 6.600 -19.259 1.00 90.56 99 GLY A C 1
ATOM 762 O O . GLY A 1 99 ? 24.207 7.197 -18.201 1.00 90.56 99 GLY A O 1
ATOM 763 N N . VAL A 1 100 ? 23.670 6.838 -20.354 1.00 91.69 100 VAL A N 1
ATOM 764 C CA . VAL A 1 100 ? 22.567 7.801 -20.417 1.00 91.69 100 VAL A CA 1
ATOM 765 C C . VAL A 1 100 ? 21.238 7.059 -20.494 1.00 91.69 100 VAL A C 1
ATOM 767 O O . VAL A 1 100 ? 21.058 6.165 -21.320 1.00 91.69 100 VAL A O 1
ATOM 770 N N . MET A 1 101 ? 20.294 7.455 -19.641 1.00 92.62 101 MET A N 1
ATOM 771 C CA . MET A 1 101 ? 18.926 6.940 -19.658 1.00 92.62 101 MET A CA 1
ATOM 772 C C . MET A 1 101 ? 18.161 7.567 -20.824 1.00 92.62 101 MET A C 1
ATOM 774 O O . MET A 1 101 ? 17.887 8.767 -20.820 1.00 92.62 101 MET A O 1
ATOM 778 N N . VAL A 1 102 ? 17.819 6.756 -21.822 1.00 94.81 102 VAL A N 1
ATOM 779 C CA . VAL A 1 102 ? 17.059 7.167 -23.007 1.00 94.81 102 VAL A CA 1
ATOM 780 C C . VAL A 1 102 ? 15.683 6.530 -22.947 1.00 94.81 102 VAL A C 1
ATOM 782 O O . VAL A 1 102 ? 15.549 5.322 -22.782 1.00 94.81 102 VAL A O 1
ATOM 785 N N . GLU A 1 103 ? 14.640 7.346 -23.060 1.00 94.75 103 GLU A N 1
ATOM 786 C CA . GLU A 1 103 ? 13.266 6.862 -22.981 1.00 94.75 103 GLU A CA 1
ATOM 787 C C . GLU A 1 103 ? 12.929 5.967 -24.184 1.00 94.75 103 GLU A C 1
ATOM 789 O O . GLU A 1 103 ? 13.171 6.329 -25.337 1.00 94.75 103 GLU A O 1
ATOM 794 N N . VAL A 1 104 ? 12.346 4.795 -23.926 1.00 94.75 104 VAL A N 1
ATOM 795 C CA . VAL A 1 104 ? 11.995 3.845 -24.990 1.00 94.75 104 VAL A CA 1
ATOM 796 C C . VAL A 1 104 ? 10.696 4.246 -25.693 1.00 94.75 104 VAL A C 1
ATOM 798 O O . VAL A 1 104 ? 9.876 5.016 -25.177 1.00 94.75 104 VAL A O 1
ATOM 801 N N . SER A 1 105 ? 10.471 3.710 -26.895 1.00 95.44 105 SER A N 1
ATOM 802 C CA . SER A 1 105 ? 9.271 4.022 -27.680 1.00 95.44 105 SER A CA 1
ATOM 803 C C . SER A 1 105 ? 7.979 3.625 -26.949 1.00 95.44 105 SER A C 1
ATOM 805 O O . SER A 1 105 ? 7.953 2.728 -26.104 1.00 95.44 105 SER A O 1
ATOM 807 N N . GLN A 1 106 ? 6.851 4.247 -27.306 1.00 93.69 106 GLN A N 1
ATOM 808 C CA . GLN A 1 106 ? 5.555 3.909 -26.700 1.00 93.69 106 GLN A CA 1
ATOM 809 C C . GLN A 1 106 ? 5.147 2.442 -26.931 1.00 93.69 106 GLN A C 1
ATOM 811 O O . GLN A 1 106 ? 4.532 1.823 -26.056 1.00 93.69 106 GLN A O 1
ATOM 816 N N . GLN A 1 107 ? 5.511 1.871 -28.085 1.00 94.75 107 GLN A N 1
ATOM 817 C CA . GLN A 1 107 ? 5.297 0.452 -28.377 1.00 94.75 107 GLN A CA 1
ATOM 818 C C . GLN A 1 107 ? 6.131 -0.436 -27.447 1.00 94.75 107 GLN A C 1
ATOM 820 O O . GLN A 1 107 ? 5.597 -1.392 -26.881 1.00 94.75 107 GLN A O 1
ATOM 825 N N . GLU A 1 108 ? 7.391 -0.073 -27.213 1.00 93.69 108 GLU A N 1
ATOM 826 C CA . GLU A 1 108 ? 8.284 -0.821 -26.331 1.00 93.69 108 GLU A CA 1
ATOM 827 C C . GLU A 1 108 ? 7.831 -0.737 -24.867 1.00 93.69 108 GLU A C 1
ATOM 829 O O . GLU A 1 108 ? 7.684 -1.766 -24.209 1.00 93.69 108 GLU A O 1
ATOM 834 N N . LYS A 1 109 ? 7.432 0.447 -24.381 1.00 91.88 109 LYS A N 1
ATOM 835 C CA . LYS A 1 109 ? 6.812 0.596 -23.048 1.00 91.88 109 LYS A CA 1
ATOM 836 C C . LYS A 1 109 ? 5.587 -0.296 -22.881 1.00 91.88 109 LYS A C 1
ATOM 838 O O . LYS A 1 109 ? 5.340 -0.840 -21.805 1.00 91.88 109 LYS A O 1
ATOM 843 N N . LYS A 1 110 ? 4.747 -0.425 -23.915 1.00 89.88 110 LYS A N 1
ATOM 844 C CA . LYS A 1 110 ? 3.568 -1.309 -23.875 1.00 89.88 110 LYS A CA 1
ATOM 845 C C . LYS A 1 110 ? 3.987 -2.778 -23.768 1.00 89.88 110 LYS A C 1
ATOM 847 O O . LYS A 1 110 ? 3.409 -3.507 -22.963 1.00 89.88 110 LYS A O 1
ATOM 852 N N . LEU A 1 111 ? 4.993 -3.199 -24.535 1.00 91.06 111 LEU A N 1
ATOM 853 C CA . LEU A 1 111 ? 5.523 -4.561 -24.492 1.00 91.06 111 LEU A CA 1
ATOM 854 C C . LEU A 1 111 ? 6.150 -4.888 -23.129 1.00 91.06 111 LEU A C 1
ATOM 856 O O . LEU A 1 111 ? 5.822 -5.925 -22.547 1.00 91.06 111 LEU A O 1
ATOM 860 N N . ARG A 1 112 ? 6.995 -3.997 -22.598 1.00 90.88 112 ARG A N 1
ATOM 861 C CA . ARG A 1 112 ? 7.652 -4.158 -21.293 1.00 90.88 112 ARG A CA 1
ATOM 862 C C . ARG A 1 112 ? 6.651 -4.187 -20.147 1.00 90.88 112 ARG A C 1
ATOM 864 O O . ARG A 1 112 ? 6.688 -5.113 -19.343 1.00 90.88 112 ARG A O 1
ATOM 871 N N . ARG A 1 113 ? 5.675 -3.270 -20.123 1.00 85.31 113 ARG A N 1
ATOM 872 C CA . ARG A 1 113 ? 4.594 -3.288 -19.118 1.00 85.31 113 ARG A CA 1
ATOM 873 C C . ARG A 1 113 ? 3.770 -4.570 -19.167 1.00 85.31 113 ARG A C 1
ATOM 875 O O . ARG A 1 113 ? 3.430 -5.095 -18.114 1.00 85.31 113 ARG A O 1
ATOM 882 N N . ARG A 1 114 ? 3.482 -5.114 -20.358 1.00 85.06 114 ARG A N 1
ATOM 883 C CA . ARG A 1 114 ? 2.785 -6.406 -20.487 1.00 85.06 114 ARG A CA 1
ATOM 884 C C . ARG A 1 114 ? 3.581 -7.555 -19.861 1.00 85.06 114 ARG A C 1
ATOM 886 O O . ARG A 1 114 ? 2.985 -8.382 -19.188 1.00 85.06 114 ARG A O 1
ATOM 893 N N . LYS A 1 115 ? 4.906 -7.585 -20.033 1.00 82.50 115 LYS A N 1
ATOM 894 C CA . LYS A 1 115 ? 5.775 -8.568 -19.359 1.00 82.50 115 LYS A CA 1
ATOM 895 C C . LYS A 1 115 ? 5.838 -8.327 -17.844 1.00 82.50 115 LYS A C 1
ATOM 897 O O . LYS A 1 115 ? 5.776 -9.268 -17.063 1.00 82.50 115 LYS A O 1
ATOM 902 N N . GLY A 1 116 ? 5.905 -7.066 -17.413 1.00 79.56 116 GLY A N 1
ATOM 903 C CA . GLY A 1 116 ? 5.889 -6.690 -15.994 1.00 79.56 116 GLY A CA 1
ATOM 904 C C . GLY A 1 116 ? 4.574 -7.034 -15.281 1.00 79.56 116 GLY A C 1
ATOM 905 O O . GLY A 1 116 ? 4.586 -7.392 -14.106 1.00 79.56 116 GLY A O 1
ATOM 906 N N . LEU A 1 117 ? 3.444 -7.002 -15.994 1.00 78.56 117 LEU A N 1
ATOM 907 C CA . LEU A 1 117 ? 2.118 -7.358 -15.474 1.00 78.56 117 LEU A CA 1
ATOM 908 C C . LEU A 1 117 ? 2.063 -8.781 -14.898 1.00 78.56 117 LEU A C 1
ATOM 910 O O . LEU A 1 117 ? 1.395 -8.990 -13.884 1.00 78.56 117 LEU A O 1
ATOM 914 N N . GLU A 1 118 ? 2.815 -9.729 -15.465 1.00 76.12 118 GLU A N 1
ATOM 915 C CA . GLU A 1 118 ? 2.913 -11.097 -14.935 1.00 76.12 118 GLU A CA 1
ATOM 916 C C . GLU A 1 118 ? 3.577 -11.152 -13.556 1.00 76.12 118 GLU A C 1
ATOM 918 O O . GLU A 1 118 ? 3.219 -11.990 -12.728 1.00 76.12 118 GLU A O 1
ATOM 923 N N . ARG A 1 119 ? 4.509 -10.233 -13.280 1.00 73.88 119 ARG A N 1
ATOM 924 C CA . ARG A 1 119 ? 5.126 -10.079 -11.955 1.00 73.88 119 ARG A CA 1
ATOM 925 C C . ARG A 1 119 ? 4.168 -9.383 -10.991 1.00 73.88 119 ARG A C 1
ATOM 927 O O . ARG A 1 119 ? 4.086 -9.750 -9.827 1.00 73.88 119 ARG A O 1
ATOM 934 N N . VAL A 1 120 ? 3.400 -8.411 -11.486 1.00 75.75 120 VAL A N 1
ATOM 935 C CA . VAL A 1 120 ? 2.498 -7.563 -10.689 1.00 75.75 120 VAL A CA 1
ATOM 936 C C . VAL A 1 120 ? 1.218 -8.273 -10.237 1.00 75.75 120 VAL A C 1
ATOM 938 O O . VAL A 1 120 ? 0.708 -7.968 -9.155 1.00 75.75 120 VAL A O 1
ATOM 941 N N . GLN A 1 121 ? 0.681 -9.200 -11.035 1.00 70.75 121 GLN A N 1
ATOM 942 C CA . GLN A 1 121 ? -0.608 -9.858 -10.761 1.00 70.75 121 GLN A CA 1
ATOM 943 C C . GLN A 1 121 ? -0.640 -10.619 -9.426 1.00 70.75 121 GLN A C 1
ATOM 945 O O . GLN A 1 121 ? -1.683 -10.661 -8.775 1.00 70.75 121 GLN A O 1
ATOM 950 N N . ASN A 1 122 ? 0.506 -11.153 -8.996 1.00 67.69 122 ASN A N 1
ATOM 951 C CA . ASN A 1 122 ? 0.635 -11.928 -7.762 1.00 67.69 122 ASN A CA 1
ATOM 952 C C . ASN A 1 122 ? 1.054 -11.070 -6.559 1.00 67.69 122 ASN A C 1
ATOM 954 O O . ASN A 1 122 ? 1.055 -11.556 -5.430 1.00 67.69 122 ASN A O 1
ATOM 958 N N . LEU A 1 123 ? 1.388 -9.791 -6.774 1.00 71.12 123 LEU A N 1
ATOM 959 C CA . LEU A 1 123 ? 1.799 -8.903 -5.692 1.00 71.12 123 LEU A CA 1
ATOM 960 C C . LEU A 1 123 ? 0.589 -8.399 -4.887 1.00 71.12 123 LEU A C 1
ATOM 962 O O . LEU A 1 123 ? -0.446 -8.040 -5.478 1.00 71.12 123 LEU A O 1
ATOM 966 N N . PRO A 1 124 ? 0.726 -8.296 -3.549 1.00 65.44 124 PRO A N 1
ATOM 967 C CA . PRO A 1 124 ? -0.295 -7.710 -2.686 1.00 65.44 124 PRO A CA 1
ATOM 968 C C . PRO A 1 124 ? -0.579 -6.240 -3.051 1.00 65.44 124 PRO A C 1
ATOM 970 O O . PRO A 1 124 ? 0.122 -5.616 -3.851 1.00 65.44 124 PRO A O 1
ATOM 973 N N . GLY A 1 125 ? -1.676 -5.692 -2.522 1.00 59.22 125 GLY A N 1
ATOM 974 C CA . GLY A 1 125 ? -2.073 -4.303 -2.791 1.00 59.22 125 GLY A CA 1
ATOM 975 C C . GLY A 1 125 ? -2.767 -4.091 -4.140 1.00 59.22 125 GLY A C 1
ATOM 976 O O . GLY A 1 125 ? -2.701 -3.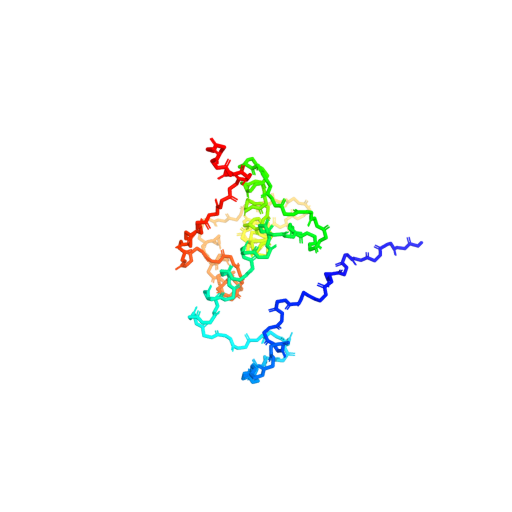009 -4.715 1.00 59.22 125 GLY A O 1
ATOM 977 N N . LYS A 1 126 ? -3.415 -5.121 -4.700 1.00 60.47 126 LYS A N 1
ATOM 978 C CA . LYS A 1 126 ? -4.396 -4.907 -5.774 1.00 60.47 126 LYS A CA 1
ATOM 979 C C . LYS A 1 126 ? -5.663 -4.311 -5.144 1.00 60.47 126 LYS A C 1
ATOM 981 O O . LYS A 1 126 ? -6.142 -4.854 -4.151 1.00 60.47 126 LYS A O 1
ATOM 986 N N . LEU A 1 127 ? -6.185 -3.222 -5.712 1.00 50.72 127 LEU A N 1
ATOM 987 C CA . LEU A 1 127 ? -7.467 -2.585 -5.355 1.00 50.72 127 LEU A CA 1
ATOM 988 C C . LEU A 1 127 ? -8.667 -3.474 -5.753 1.00 50.72 127 LEU A C 1
ATOM 990 O O . LEU A 1 127 ? -9.623 -3.011 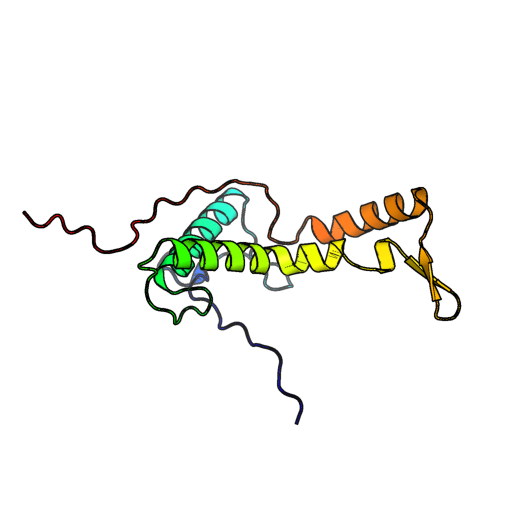-6.358 1.00 50.72 127 LEU A O 1
ATOM 994 N N . ASP A 1 128 ? -8.611 -4.775 -5.469 1.00 52.22 128 ASP A N 1
ATOM 995 C CA . ASP A 1 128 ? -9.673 -5.713 -5.850 1.00 52.22 128 ASP A CA 1
ATOM 996 C C . ASP A 1 128 ? -10.882 -5.636 -4.898 1.00 52.22 128 ASP A C 1
ATOM 998 O O . ASP A 1 128 ? -11.907 -6.256 -5.157 1.00 52.22 128 ASP A O 1
ATOM 1002 N N . HIS A 1 129 ? -10.775 -4.905 -3.784 1.00 52.91 129 HIS A N 1
ATOM 1003 C CA . HIS A 1 129 ? -11.839 -4.761 -2.794 1.00 52.91 129 HIS A CA 1
ATOM 1004 C C . HIS A 1 129 ? -11.679 -3.457 -2.004 1.00 52.91 129 HIS A C 1
ATOM 1006 O O . HIS A 1 129 ? -10.610 -3.165 -1.467 1.00 52.91 129 HIS A O 1
ATOM 1012 N N . VAL A 1 130 ? -12.757 -2.675 -1.927 1.00 55.00 130 VAL A N 1
ATOM 1013 C CA . VAL A 1 130 ? -12.887 -1.575 -0.966 1.00 55.00 130 VAL A CA 1
ATOM 1014 C C . VAL A 1 130 ? -13.401 -2.188 0.334 1.00 55.00 130 VAL A C 1
ATOM 1016 O O . VAL A 1 130 ? -14.512 -2.712 0.372 1.00 55.00 130 VAL A O 1
ATOM 1019 N N . SER A 1 131 ? -12.591 -2.148 1.389 1.00 63.81 131 SER A N 1
ATOM 1020 C CA . SER A 1 131 ? -13.006 -2.581 2.727 1.00 63.81 131 SER A CA 1
ATOM 1021 C C . SER A 1 131 ? -13.366 -1.362 3.569 1.00 63.81 131 SER A C 1
ATOM 1023 O O . SER A 1 131 ? -12.552 -0.453 3.717 1.00 63.81 131 SER A O 1
ATOM 1025 N N . ILE A 1 132 ? -14.575 -1.350 4.132 1.00 61.38 132 ILE A N 1
ATOM 1026 C CA . ILE A 1 132 ? -15.017 -0.336 5.095 1.00 61.38 132 ILE A CA 1
ATOM 1027 C C . ILE A 1 132 ? -14.882 -0.943 6.490 1.00 61.38 132 ILE A C 1
ATOM 1029 O O . ILE A 1 132 ? -15.448 -2.000 6.758 1.00 61.38 132 ILE A O 1
ATOM 1033 N N . VAL A 1 133 ? -14.137 -0.281 7.374 1.00 68.31 133 VAL A N 1
ATOM 1034 C CA . VAL A 1 133 ? -14.009 -0.677 8.782 1.00 68.31 133 VAL A CA 1
ATOM 1035 C C . VAL A 1 133 ? -14.669 0.397 9.637 1.00 68.31 133 VAL A C 1
ATOM 1037 O O . VAL A 1 133 ? -14.307 1.569 9.548 1.00 68.31 133 VAL A O 1
ATOM 1040 N N . ALA A 1 134 ? -15.640 0.005 10.462 1.00 73.56 134 ALA A N 1
ATOM 1041 C CA . ALA A 1 134 ? -16.181 0.874 11.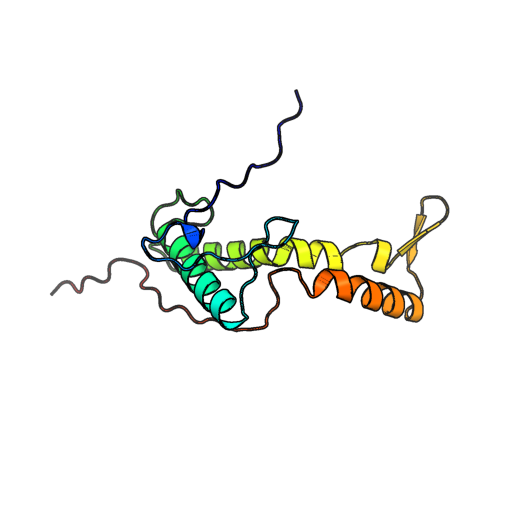499 1.00 73.56 134 ALA A CA 1
ATOM 1042 C C . ALA A 1 134 ? -15.240 0.842 12.709 1.00 73.56 134 ALA A C 1
ATOM 1044 O O . ALA A 1 134 ? -14.915 -0.232 13.217 1.00 73.56 134 ALA A O 1
ATOM 1045 N N . TYR A 1 135 ? -14.786 2.008 13.162 1.00 79.75 135 TYR A N 1
ATOM 1046 C CA . TYR A 1 135 ? -13.871 2.111 14.291 1.00 79.75 135 TYR A CA 1
ATOM 1047 C C . TYR A 1 135 ? -14.254 3.285 15.189 1.00 79.75 135 TYR A C 1
ATOM 1049 O O . TYR A 1 135 ? -14.335 4.424 14.729 1.00 79.75 135 TYR A O 1
ATOM 1057 N N . ASN A 1 136 ? -14.457 3.005 16.477 1.00 82.25 136 ASN A N 1
ATOM 1058 C CA . ASN A 1 136 ? -14.708 4.041 17.469 1.00 82.25 136 ASN A CA 1
ATOM 1059 C C . ASN A 1 136 ? -13.390 4.665 17.904 1.00 82.25 136 ASN A C 1
ATOM 1061 O O . ASN A 1 136 ? -12.508 4.012 18.461 1.00 82.25 136 ASN A O 1
ATOM 1065 N N . VAL A 1 137 ? -13.281 5.957 17.643 1.00 82.12 137 VAL A N 1
ATOM 1066 C CA . VAL A 1 137 ? -12.125 6.762 17.993 1.00 82.12 137 VAL A CA 1
ATOM 1067 C C . VAL A 1 137 ? -12.402 7.467 19.316 1.00 82.12 137 VAL A C 1
ATOM 1069 O O . VAL A 1 137 ? -13.319 8.276 19.397 1.00 82.12 137 VAL A O 1
ATOM 1072 N N . GLY A 1 138 ? -11.577 7.207 20.329 1.00 75.81 138 GLY A N 1
ATOM 1073 C CA . GLY A 1 138 ? -11.709 7.842 21.641 1.00 75.81 138 GLY A CA 1
ATOM 1074 C C . GLY A 1 138 ? -12.764 7.180 22.530 1.00 75.81 138 GLY A C 1
ATOM 1075 O O . GLY A 1 138 ? -13.433 6.225 22.138 1.00 75.81 138 GLY A O 1
ATOM 1076 N N . ASN A 1 139 ? -12.879 7.668 23.765 1.00 67.56 139 ASN A N 1
ATOM 1077 C CA . ASN A 1 139 ? -13.788 7.112 24.760 1.00 67.56 139 ASN A CA 1
ATOM 1078 C C . ASN A 1 139 ? -15.061 7.966 24.814 1.00 67.56 139 ASN A C 1
ATOM 1080 O O . ASN A 1 139 ? -15.163 8.894 25.611 1.00 67.56 139 ASN A O 1
ATOM 1084 N N . TYR A 1 140 ? -16.028 7.667 23.945 1.00 63.16 140 TYR A N 1
ATOM 1085 C CA . TYR A 1 140 ? -17.381 8.224 24.034 1.00 63.16 140 TYR A CA 1
ATOM 1086 C C . TYR A 1 140 ? -18.180 7.460 25.096 1.00 63.16 140 TYR A C 1
ATOM 1088 O O . TYR A 1 140 ? -19.225 6.875 24.820 1.00 63.16 140 TYR A O 1
ATOM 1096 N N . ALA A 1 141 ? -17.671 7.425 26.328 1.00 59.56 141 ALA A N 1
ATOM 1097 C CA . ALA A 1 141 ? -18.545 7.175 27.458 1.00 59.56 141 ALA A CA 1
ATOM 1098 C C . ALA A 1 141 ? -19.430 8.418 27.550 1.00 59.56 141 ALA A C 1
ATOM 1100 O O . ALA A 1 141 ? -18.955 9.494 27.913 1.00 59.56 141 ALA A O 1
ATOM 1101 N N . HIS A 1 142 ? -20.688 8.296 27.125 1.00 50.16 142 HIS A N 1
ATOM 1102 C CA . HIS A 1 142 ? -21.690 9.298 27.444 1.00 50.16 142 HIS A CA 1
ATOM 1103 C C . HIS A 1 142 ? -21.668 9.477 28.963 1.00 50.16 142 HIS A C 1
ATOM 1105 O O . HIS A 1 142 ? -22.055 8.571 29.698 1.00 50.16 142 HIS A O 1
ATOM 1111 N N . ALA A 1 143 ? -21.149 10.616 29.417 1.00 46.81 143 ALA A N 1
ATOM 1112 C CA . ALA A 1 143 ? -21.350 11.080 30.773 1.00 46.81 143 ALA A CA 1
ATOM 1113 C C . ALA A 1 143 ? -22.854 11.347 30.916 1.00 46.81 143 ALA A C 1
ATOM 1115 O O . ALA A 1 143 ? -23.348 12.370 30.440 1.00 46.81 143 ALA A O 1
ATOM 1116 N N . TYR A 1 144 ? -23.567 10.371 31.470 1.00 40.59 144 TYR A N 1
ATOM 1117 C CA . TYR A 1 144 ? -24.899 10.528 32.041 1.00 40.59 144 TYR A CA 1
ATOM 1118 C C . TYR A 1 144 ? -24.776 10.403 33.553 1.00 40.59 144 TYR A C 1
ATOM 1120 O O . TYR A 1 144 ? -24.058 9.477 33.999 1.00 40.59 144 TYR A O 1
#

Secondary structure (DSSP, 8-state):
-PPPP------TT-GGGSTTPPP--B-TTS-B---HHHHHHHHHHHHHHHHHHTTTS-SPPP-SHHHHHHHHHHHHHHHTHHHHHHHS-GGGTEEEETTEEEEPPHHHHHHHHHHHHHHHTTSS-------------S------

Radius of gyration: 20.27 Å; chains: 1; bounding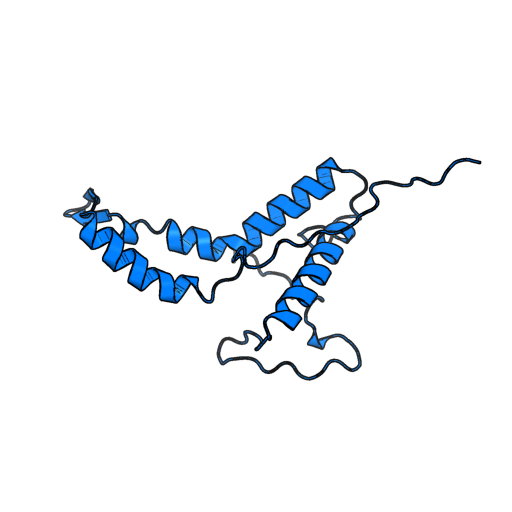 box: 54×38×60 Å

Organism: Photinus pyralis (NCBI:txid7054)

Sequence (144 aa):
PVKTGATFARSKTSLDMRAGAKIILRNEDGVPFVSPVQRYEISLLLMEDILKRGISGQDLQCTTAKKACENLVSFAFSISSAKRHTLEDADLYFDNVNGVMVEVSQQEKKLRRRKGLERVQNLPGKLDHVSIVAYNVGNYAHAY

Foldseek 3Di:
DDDDDDDDDPDPLPQVNDDVRDDFDADPVRHGPDDPVRVVVSVLVVLVQCQDQNPSSNRHHAQDPVSSVVRVVVVLCVQCVVLCCLVVPLVLFFDQDVNDTDGDDPVSNVVSVVVSVVVNVPGGNDPPDDDDDDDDHHDPPPPD

pLDDT: mean 73.82, std 17.31, range [33.91, 95.44]

InterPro domains:
  IPR053287 PP2C-like domain-containing protein [PTHR21586] (44-140)